Protein AF-A0A8C3IG00-F1 (afdb_monomer)

InterPro domains:
  IPR036291 NAD(P)-binding domain superfamily [SSF51735] (9-66)

Secondary structure (DSSP, 8-state):
-------SS---HHHHHHHHHHHHHHHHHHHHHHHHHHTT-TT-HHHHHHHHHHHHHHHHHHHH-S--

Sequence (68 aa):
LGSFGFPLQGASEKDIVHSGLAYTMDRSAQQIMNIATRYNLGLDQRTAAYLCAIEKVFRVYNEAGFAY

pLDDT: mean 87.39, std 16.08, range [38.62, 98.25]

Nearest PDB structures (foldseek):
  8i0s-assembly1_U  TM=3.602E-01  e=8.576E+00  Homo sapiens

Solvent-accessible surface area (backbone atoms only — not comparable to full-atom values): 4109 Å² total; per-residue (Å²): 141,83,81,92,75,75,61,99,61,73,83,48,72,70,52,46,54,54,52,51,51,52,50,53,52,52,55,49,50,52,52,29,52,50,42,12,59,76,70,69,46,71,85,43,55,66,63,18,43,49,52,56,52,48,56,56,54,48,48,52,44,68,74,68,44,97,71,131

Organism: Chrysemys picta bellii (NCBI:txid8478)

Structure (mmCIF, N/CA/C/O backbone):
data_AF-A0A8C3IG00-F1
#
_entry.id   AF-A0A8C3IG00-F1
#
loop_
_atom_site.group_PDB
_atom_site.id
_atom_site.type_symbol
_atom_site.label_atom_id
_atom_site.label_alt_id
_atom_site.label_comp_id
_atom_site.label_asym_id
_atom_site.label_entity_id
_atom_site.label_seq_id
_atom_site.pdbx_PDB_ins_code
_atom_site.Cartn_x
_atom_site.Cartn_y
_atom_site.Cartn_z
_atom_site.occupancy
_atom_site.B_iso_or_equiv
_atom_site.auth_seq_id
_atom_site.auth_comp_id
_atom_site.auth_asym_id
_atom_site.auth_atom_id
_atom_site.pdbx_PDB_model_num
ATOM 1 N N . LEU A 1 1 ? 28.015 -10.208 -12.986 1.00 38.62 1 LEU A N 1
ATOM 2 C CA . LEU A 1 1 ? 28.550 -8.900 -13.426 1.00 38.62 1 LEU A CA 1
ATOM 3 C C . LEU A 1 1 ? 27.688 -8.396 -14.580 1.00 38.62 1 LEU A C 1
ATOM 5 O O . LEU A 1 1 ? 27.943 -8.771 -15.713 1.00 38.62 1 LEU A O 1
ATOM 9 N N . GLY A 1 2 ? 26.615 -7.657 -14.295 1.00 44.66 2 GLY A N 1
ATOM 10 C CA . GLY A 1 2 ? 25.683 -7.160 -15.313 1.00 44.66 2 GLY A CA 1
ATOM 11 C C . GLY A 1 2 ? 25.564 -5.642 -15.228 1.00 44.66 2 GLY A C 1
ATOM 12 O O . GLY A 1 2 ? 24.953 -5.140 -14.296 1.00 44.66 2 GLY A O 1
ATOM 13 N N . SER A 1 3 ? 26.216 -4.964 -16.173 1.00 48.88 3 SER A N 1
ATOM 14 C CA . SER A 1 3 ? 26.062 -3.568 -16.611 1.00 48.88 3 SER A CA 1
ATOM 15 C C . SER A 1 3 ? 25.799 -2.474 -15.564 1.00 48.88 3 SER A C 1
ATOM 17 O O . SER A 1 3 ? 24.702 -1.934 -15.475 1.00 48.88 3 SER A O 1
ATOM 19 N N . PHE A 1 4 ? 26.865 -2.016 -14.901 1.00 52.81 4 PHE A N 1
ATOM 20 C CA . PHE A 1 4 ? 26.972 -0.617 -14.463 1.00 52.81 4 PHE A CA 1
ATOM 21 C C . PHE A 1 4 ? 27.441 0.232 -15.651 1.00 52.81 4 PHE A C 1
ATOM 23 O O . PHE A 1 4 ? 28.621 0.533 -15.801 1.00 52.81 4 PHE A O 1
ATOM 30 N N . GLY A 1 5 ? 26.509 0.556 -16.540 1.00 51.22 5 GLY A N 1
ATOM 31 C CA . GLY A 1 5 ? 26.706 1.521 -17.615 1.00 51.22 5 GLY A CA 1
ATOM 32 C C . GLY A 1 5 ? 25.852 2.751 -17.357 1.00 51.22 5 GLY A C 1
ATOM 33 O O . GLY A 1 5 ? 24.946 3.019 -18.134 1.00 51.22 5 GLY A O 1
ATOM 34 N N . PHE A 1 6 ? 26.088 3.465 -16.255 1.00 55.78 6 PHE A N 1
ATOM 35 C CA . PHE A 1 6 ? 25.575 4.828 -16.155 1.00 55.78 6 PHE A CA 1
ATOM 36 C C . PHE A 1 6 ? 26.566 5.728 -16.899 1.00 55.78 6 PHE A C 1
ATOM 38 O O . PHE A 1 6 ? 27.737 5.767 -16.508 1.00 55.78 6 PHE A O 1
ATOM 45 N N . PRO A 1 7 ? 26.166 6.420 -17.980 1.00 53.38 7 PRO A N 1
ATOM 46 C CA . PRO A 1 7 ? 26.984 7.510 -18.484 1.00 53.38 7 PRO A CA 1
ATOM 47 C C . PRO A 1 7 ? 27.180 8.527 -17.348 1.00 53.38 7 PRO A C 1
ATOM 49 O O . PRO A 1 7 ? 26.342 8.664 -16.466 1.00 53.38 7 PRO A O 1
ATOM 52 N N . LEU A 1 8 ? 28.291 9.262 -17.353 1.00 56.59 8 LEU A N 1
ATOM 53 C CA . LEU A 1 8 ? 28.609 10.316 -16.372 1.00 56.59 8 LEU A CA 1
ATOM 54 C C . LEU A 1 8 ? 27.568 11.470 -16.328 1.00 56.59 8 LEU A C 1
ATOM 56 O O . LEU A 1 8 ? 27.712 12.404 -15.545 1.00 56.59 8 LEU A O 1
ATOM 60 N N . GLN A 1 9 ? 26.524 11.408 -17.160 1.00 62.66 9 GLN A N 1
ATOM 61 C CA . GLN A 1 9 ? 25.297 12.199 -17.099 1.00 62.66 9 GLN A CA 1
ATOM 62 C C . GLN A 1 9 ? 24.242 11.389 -16.342 1.00 62.66 9 GLN A C 1
ATOM 64 O O . GLN A 1 9 ? 23.971 10.253 -16.711 1.00 62.66 9 GLN A O 1
ATOM 69 N N . GLY A 1 10 ? 23.681 11.959 -15.271 1.00 73.25 10 GLY A N 1
ATOM 70 C CA . GLY A 1 10 ? 22.696 11.298 -14.409 1.00 73.25 10 GLY A CA 1
ATOM 71 C C . GLY A 1 10 ? 21.486 10.709 -15.148 1.00 73.25 10 GLY A C 1
ATOM 72 O O . GLY A 1 10 ? 21.329 10.863 -16.356 1.00 73.25 10 GLY A O 1
ATOM 73 N N . ALA A 1 11 ? 20.615 10.026 -14.401 1.00 83.19 11 ALA A N 1
ATOM 74 C CA . ALA A 1 11 ? 19.454 9.335 -14.959 1.00 83.19 11 ALA A CA 1
ATOM 75 C C . ALA A 1 11 ? 18.630 10.247 -15.888 1.00 83.19 11 ALA A C 1
ATOM 77 O O . ALA A 1 11 ? 18.232 11.347 -15.497 1.00 83.19 11 ALA A O 1
ATOM 78 N N . SER A 1 12 ? 18.372 9.781 -17.113 1.00 89.94 12 SER A N 1
ATOM 79 C CA . SER A 1 12 ? 17.477 10.471 -18.042 1.00 89.94 12 SER A CA 1
ATOM 80 C C . SER A 1 12 ? 16.042 10.440 -17.507 1.00 89.94 12 SER A C 1
ATOM 82 O O . SER A 1 12 ? 15.687 9.545 -16.741 1.00 89.94 12 SER A O 1
ATOM 84 N N . GLU A 1 13 ? 15.175 11.354 -17.954 1.00 92.31 13 GLU A N 1
ATOM 85 C CA . GLU A 1 13 ? 13.738 11.327 -17.634 1.00 92.31 13 GLU A CA 1
ATOM 86 C C . GLU A 1 13 ? 13.133 9.939 -17.881 1.00 92.31 13 GLU A C 1
ATOM 88 O O . GLU A 1 13 ? 12.429 9.403 -17.027 1.00 92.31 13 GLU A O 1
ATOM 93 N N . LYS A 1 14 ? 13.483 9.309 -19.009 1.00 92.19 14 LYS A N 1
ATOM 94 C CA . LYS A 1 14 ? 13.038 7.950 -19.337 1.00 92.19 14 LYS A CA 1
ATOM 95 C C . LYS A 1 14 ? 13.438 6.936 -18.263 1.00 92.19 14 LYS A C 1
ATOM 97 O O . LYS A 1 14 ? 12.624 6.092 -17.885 1.00 92.19 14 LYS A O 1
ATOM 102 N N . ASP 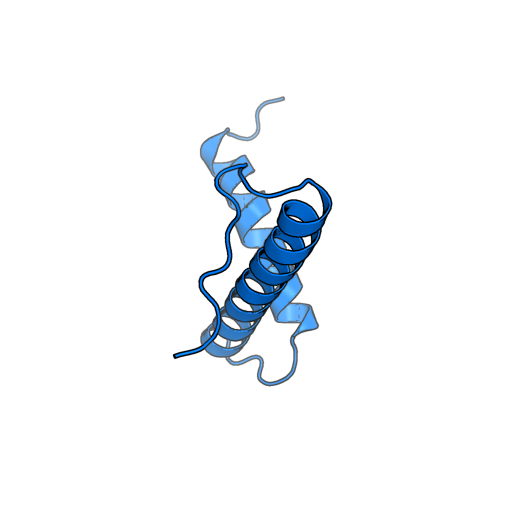A 1 15 ? 14.668 7.024 -17.769 1.00 91.31 15 ASP A N 1
ATOM 103 C CA . ASP A 1 15 ? 15.195 6.110 -16.756 1.00 91.31 15 ASP A CA 1
ATOM 104 C C . ASP A 1 15 ? 14.522 6.354 -15.403 1.00 91.31 15 ASP A C 1
ATOM 106 O O . ASP A 1 15 ? 14.175 5.401 -14.703 1.00 91.31 15 ASP A O 1
ATOM 110 N N . ILE A 1 16 ? 14.270 7.619 -15.055 1.00 93.00 16 ILE A N 1
ATOM 111 C CA . ILE A 1 16 ? 13.564 8.014 -13.829 1.00 93.00 16 ILE A CA 1
ATOM 112 C C . ILE A 1 16 ? 12.119 7.518 -13.860 1.00 93.00 16 ILE A C 1
ATOM 114 O O . ILE A 1 16 ? 11.654 6.940 -12.881 1.00 93.00 16 ILE A O 1
ATOM 118 N N . VAL A 1 17 ? 11.409 7.690 -14.975 1.00 95.69 17 VAL A N 1
ATOM 119 C CA . VAL A 1 17 ? 10.023 7.223 -15.110 1.00 95.69 17 VAL A CA 1
ATOM 120 C C . VAL A 1 17 ? 9.961 5.701 -15.008 1.00 95.69 17 VAL A C 1
ATOM 122 O O . VAL A 1 17 ? 9.135 5.169 -14.268 1.00 95.69 17 VAL A O 1
ATOM 125 N N . HIS A 1 18 ? 10.853 4.988 -15.702 1.00 95.06 18 HIS A N 1
ATOM 126 C CA . HIS A 1 18 ? 10.849 3.527 -15.688 1.00 95.06 18 HIS A CA 1
ATOM 127 C C . HIS A 1 18 ? 11.208 2.964 -14.306 1.00 95.06 18 HIS A C 1
ATOM 129 O O . HIS A 1 18 ? 10.491 2.116 -13.771 1.00 95.06 18 HIS A O 1
ATOM 135 N N . SER A 1 19 ? 12.283 3.473 -13.697 1.00 94.75 19 SER A N 1
ATOM 136 C CA . SER A 1 19 ? 12.721 3.041 -12.365 1.00 94.75 19 SER A CA 1
ATOM 137 C C . SER A 1 19 ? 11.750 3.473 -11.263 1.00 94.75 19 SER A C 1
ATOM 139 O O . SER A 1 19 ? 11.454 2.678 -10.374 1.00 94.75 19 SER A O 1
ATOM 141 N N . GLY A 1 20 ? 11.191 4.682 -11.339 1.00 96.12 20 GLY A N 1
ATOM 142 C CA . GLY A 1 20 ? 10.212 5.203 -10.387 1.00 96.12 20 GLY A CA 1
ATOM 143 C C . GLY A 1 20 ? 8.889 4.440 -10.424 1.00 96.12 20 GLY A C 1
ATOM 144 O O . GLY A 1 20 ? 8.344 4.101 -9.370 1.00 96.12 20 GLY A O 1
ATOM 145 N N . LEU A 1 21 ? 8.397 4.096 -11.618 1.00 97.19 21 LEU A N 1
ATOM 146 C CA . LEU A 1 21 ? 7.204 3.261 -11.762 1.00 97.19 21 LEU A CA 1
ATOM 147 C C . LEU A 1 21 ? 7.443 1.859 -11.194 1.00 97.19 21 LEU A C 1
ATOM 149 O O . LEU A 1 21 ? 6.658 1.395 -10.369 1.00 97.19 21 LEU A O 1
ATOM 153 N N . ALA A 1 22 ? 8.540 1.204 -11.583 1.00 97.06 22 ALA A N 1
ATOM 154 C CA . ALA A 1 22 ? 8.871 -0.126 -11.075 1.00 97.06 22 ALA A CA 1
ATOM 155 C C . ALA A 1 22 ? 9.008 -0.124 -9.544 1.00 97.06 22 ALA A C 1
ATOM 157 O O . ALA A 1 22 ? 8.418 -0.961 -8.863 1.00 97.06 22 ALA A O 1
ATOM 158 N N . TYR A 1 23 ? 9.711 0.871 -8.998 1.00 97.19 23 TYR A N 1
ATOM 159 C CA . TYR A 1 23 ? 9.912 1.026 -7.561 1.00 97.19 23 TYR A CA 1
ATOM 160 C C . TYR A 1 23 ? 8.597 1.229 -6.799 1.00 97.19 23 TYR A C 1
ATOM 162 O O . TYR A 1 23 ? 8.354 0.579 -5.781 1.00 97.19 23 TYR A O 1
ATOM 170 N N . THR A 1 24 ? 7.732 2.128 -7.273 1.00 97.94 24 THR A N 1
ATOM 171 C CA . THR A 1 24 ? 6.463 2.434 -6.593 1.00 97.94 24 THR A CA 1
ATOM 172 C C . THR A 1 24 ? 5.474 1.276 -6.661 1.00 97.94 24 THR A C 1
ATOM 174 O O . THR A 1 24 ? 4.790 1.012 -5.668 1.00 97.94 24 THR A O 1
ATOM 17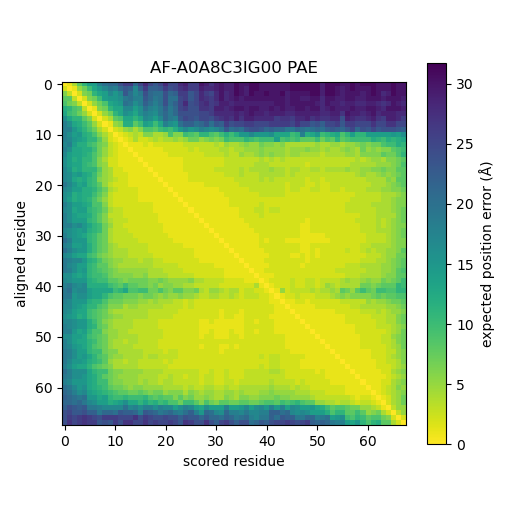7 N N . MET A 1 25 ? 5.434 0.552 -7.780 1.00 98.25 25 MET A N 1
ATOM 178 C CA . MET A 1 25 ? 4.589 -0.630 -7.941 1.00 98.25 25 MET A CA 1
ATOM 179 C C . MET A 1 25 ? 5.052 -1.786 -7.056 1.00 98.25 25 MET A C 1
ATOM 181 O O . MET A 1 25 ? 4.230 -2.341 -6.327 1.00 98.25 25 MET A O 1
ATOM 185 N N . ASP A 1 26 ? 6.349 -2.102 -7.049 1.00 98.12 26 ASP A N 1
ATOM 186 C CA . ASP A 1 26 ? 6.895 -3.181 -6.216 1.00 98.12 26 ASP A CA 1
ATOM 187 C C . ASP A 1 26 ? 6.681 -2.888 -4.725 1.00 98.12 26 ASP A C 1
ATOM 189 O O . ASP A 1 26 ? 6.112 -3.692 -3.983 1.00 98.12 26 ASP A O 1
ATOM 193 N N . ARG A 1 27 ? 7.002 -1.663 -4.292 1.00 97.69 27 ARG A N 1
ATOM 194 C CA . ARG A 1 27 ? 6.794 -1.251 -2.900 1.00 97.69 27 ARG A CA 1
ATOM 195 C C . ARG A 1 27 ? 5.318 -1.292 -2.497 1.00 97.69 27 ARG A C 1
ATOM 197 O O . ARG A 1 27 ? 5.008 -1.689 -1.373 1.00 97.69 27 ARG A O 1
ATOM 204 N N . SER A 1 28 ? 4.409 -0.892 -3.388 1.00 97.25 28 SER A N 1
ATOM 205 C CA . SER A 1 28 ? 2.966 -0.938 -3.119 1.00 97.25 28 SER A CA 1
ATOM 206 C C . SER A 1 28 ? 2.451 -2.375 -3.055 1.00 97.25 28 SER A C 1
ATOM 208 O O . SER A 1 28 ? 1.686 -2.701 -2.149 1.00 97.25 28 SER A O 1
ATOM 210 N N . ALA A 1 29 ? 2.919 -3.258 -3.940 1.00 97.50 29 ALA A N 1
ATOM 211 C CA . ALA A 1 29 ? 2.574 -4.678 -3.907 1.00 97.50 29 ALA A CA 1
ATOM 212 C C . ALA A 1 29 ? 3.017 -5.334 -2.589 1.00 97.50 29 ALA A C 1
ATOM 214 O O . ALA A 1 29 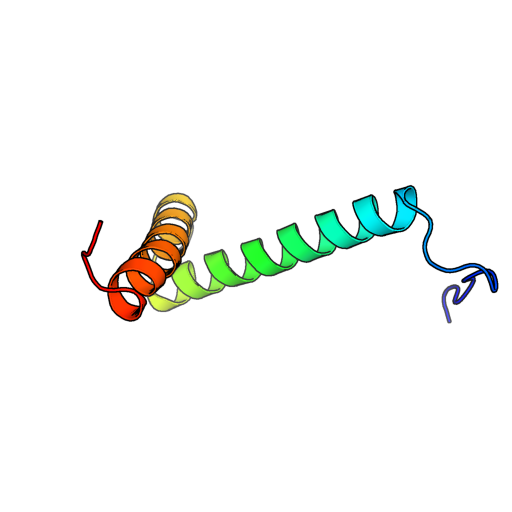? 2.218 -6.008 -1.940 1.00 97.50 29 ALA A O 1
ATOM 215 N N . GLN A 1 30 ? 4.249 -5.067 -2.141 1.00 97.50 30 GLN A N 1
ATOM 216 C CA . GLN A 1 30 ? 4.760 -5.544 -0.850 1.00 97.50 30 GLN A CA 1
ATOM 217 C C . GLN A 1 30 ? 3.889 -5.073 0.326 1.00 97.50 30 GLN A C 1
ATOM 219 O O . GLN A 1 30 ? 3.593 -5.850 1.233 1.00 97.50 30 GLN A O 1
ATOM 224 N N . GLN A 1 31 ? 3.429 -3.816 0.319 1.00 97.38 31 GLN A N 1
ATOM 225 C CA . GLN A 1 31 ? 2.527 -3.301 1.358 1.00 97.38 31 GLN A CA 1
ATOM 226 C C . GLN A 1 31 ? 1.184 -4.041 1.386 1.00 97.38 31 GLN A C 1
ATOM 228 O O . GLN A 1 31 ? 0.731 -4.428 2.464 1.00 97.38 31 GLN A O 1
ATOM 233 N N . ILE A 1 32 ? 0.572 -4.267 0.222 1.00 97.38 32 ILE A N 1
ATOM 234 C CA . ILE A 1 32 ? -0.716 -4.966 0.124 1.00 97.38 32 ILE A CA 1
ATOM 235 C C . ILE A 1 32 ? -0.561 -6.423 0.579 1.00 97.38 32 ILE A C 1
ATOM 237 O O . ILE A 1 32 ? -1.345 -6.877 1.409 1.00 97.38 32 ILE A O 1
ATOM 241 N N . MET A 1 33 ? 0.485 -7.128 0.136 1.00 96.81 33 MET A N 1
ATOM 242 C CA . MET A 1 33 ? 0.755 -8.510 0.559 1.00 96.81 33 MET A CA 1
ATOM 243 C C . MET A 1 33 ? 0.999 -8.622 2.069 1.00 96.81 33 MET A C 1
ATOM 245 O O . MET A 1 33 ? 0.495 -9.542 2.721 1.00 96.81 33 MET A O 1
ATOM 249 N N . ASN A 1 34 ? 1.719 -7.662 2.654 1.00 96.56 34 ASN A N 1
ATOM 250 C CA . ASN A 1 34 ? 1.933 -7.612 4.099 1.00 96.56 34 ASN A CA 1
ATOM 251 C C . ASN A 1 34 ? 0.620 -7.416 4.865 1.00 96.56 34 ASN A C 1
ATOM 253 O O . ASN A 1 34 ? 0.400 -8.093 5.867 1.00 96.56 34 ASN A O 1
ATOM 257 N N . ILE A 1 35 ? -0.268 -6.533 4.400 1.00 96.56 35 ILE A N 1
ATOM 258 C CA . ILE A 1 35 ? -1.594 -6.333 5.008 1.00 96.56 35 ILE A CA 1
ATOM 259 C C . ILE A 1 35 ? -2.457 -7.585 4.838 1.00 96.56 35 ILE A C 1
ATOM 261 O O . ILE A 1 35 ? -3.057 -8.043 5.809 1.00 96.56 35 ILE A O 1
ATOM 2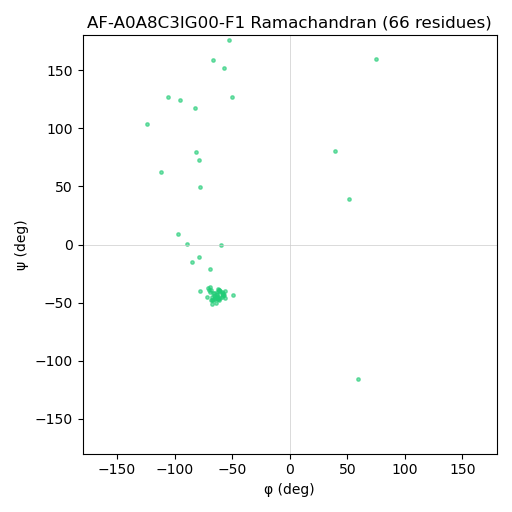65 N N . ALA A 1 36 ? -2.463 -8.188 3.647 1.00 96.88 36 ALA A N 1
ATOM 266 C CA . ALA A 1 36 ? -3.184 -9.430 3.390 1.00 96.88 36 ALA A CA 1
ATOM 267 C C . ALA A 1 36 ? -2.746 -10.548 4.348 1.00 96.88 3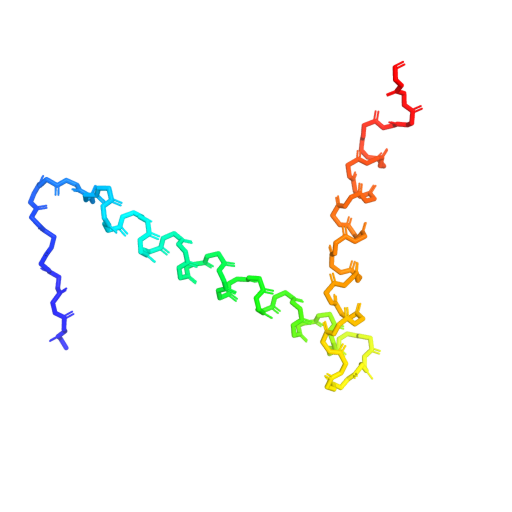6 ALA A C 1
ATOM 269 O O . ALA A 1 36 ? -3.586 -11.275 4.872 1.00 96.88 36 ALA A O 1
ATOM 270 N N . THR A 1 37 ? -1.447 -10.633 4.641 1.00 96.12 37 THR A N 1
ATOM 271 C CA . THR A 1 37 ? -0.895 -11.598 5.601 1.00 96.12 37 THR A CA 1
ATOM 272 C C . THR A 1 37 ? -1.253 -11.235 7.046 1.00 96.12 37 THR A C 1
ATOM 274 O O . THR A 1 37 ? -1.697 -12.098 7.797 1.00 96.12 37 THR A O 1
ATOM 277 N N . ARG A 1 38 ? -1.126 -9.958 7.443 1.00 95.94 38 ARG A N 1
ATOM 278 C CA . ARG A 1 38 ? -1.437 -9.485 8.810 1.00 95.94 38 ARG A CA 1
ATOM 279 C C . ARG A 1 38 ? -2.891 -9.717 9.211 1.00 95.94 38 ARG A C 1
ATOM 281 O O . ARG A 1 38 ? -3.145 -10.085 10.352 1.00 95.94 38 ARG A O 1
ATOM 288 N N . TYR A 1 39 ? -3.822 -9.499 8.287 1.00 94.06 39 TYR A N 1
ATOM 289 C CA . TYR A 1 39 ? -5.257 -9.678 8.522 1.00 94.06 39 TYR A CA 1
ATOM 290 C C . TYR A 1 39 ? -5.777 -11.039 8.030 1.00 94.06 39 TYR A C 1
ATOM 292 O O . TYR A 1 39 ? -6.984 -11.262 8.018 1.00 94.06 39 TYR A O 1
ATOM 300 N N . ASN A 1 40 ? -4.879 -11.950 7.632 1.00 94.62 40 ASN A N 1
ATOM 301 C CA . ASN A 1 40 ? -5.193 -13.298 7.151 1.00 94.62 40 ASN A CA 1
ATOM 302 C C . ASN A 1 40 ? -6.257 -13.329 6.027 1.00 94.62 40 ASN A C 1
ATOM 304 O O . ASN A 1 40 ? -7.122 -14.202 5.989 1.00 94.62 40 ASN A O 1
ATOM 308 N N . LEU A 1 41 ? -6.183 -12.364 5.105 1.00 92.94 41 LEU A N 1
ATOM 309 C CA . LEU A 1 41 ? -7.116 -12.170 3.983 1.00 92.94 41 LEU A CA 1
ATOM 310 C C . LEU A 1 41 ? -6.852 -13.130 2.809 1.00 92.94 41 LEU A C 1
ATOM 312 O O . LEU A 1 41 ? -7.643 -13.210 1.868 1.00 92.94 41 LEU A O 1
ATOM 316 N N . GLY A 1 42 ? -5.728 -13.853 2.831 1.00 92.62 42 GLY A N 1
ATOM 317 C CA . GLY A 1 42 ? -5.340 -14.779 1.770 1.00 92.62 42 GLY A CA 1
ATOM 318 C C . GLY A 1 42 ? -5.198 -14.076 0.416 1.00 92.62 42 GLY A C 1
ATOM 319 O O . GLY A 1 42 ? -4.326 -13.228 0.232 1.00 92.62 42 GLY A O 1
ATOM 320 N N . LEU A 1 43 ? -6.053 -14.441 -0.544 1.00 93.75 43 LEU A N 1
ATOM 321 C CA . LEU A 1 43 ? -6.044 -13.892 -1.907 1.00 93.75 43 LEU A CA 1
ATOM 322 C C . LEU A 1 43 ? -6.916 -12.641 -2.079 1.00 93.75 43 LEU A C 1
ATOM 324 O O . LEU A 1 43 ? -6.964 -12.088 -3.179 1.00 93.75 43 LEU A O 1
ATOM 328 N N . ASP A 1 44 ? -7.576 -12.162 -1.023 1.00 95.44 44 ASP A N 1
ATOM 329 C CA . ASP A 1 44 ? -8.371 -10.936 -1.090 1.00 95.44 44 ASP A CA 1
ATOM 330 C C . ASP A 1 44 ? -7.492 -9.674 -1.023 1.00 95.44 44 ASP A C 1
ATOM 332 O O . ASP A 1 44 ? -7.440 -8.924 -0.043 1.00 95.44 44 ASP A O 1
ATOM 336 N N . GLN A 1 45 ? -6.784 -9.433 -2.125 1.00 94.88 45 GLN A N 1
ATOM 337 C CA . GLN A 1 45 ? -5.914 -8.272 -2.300 1.00 94.88 45 GLN A CA 1
ATOM 338 C C . GLN A 1 45 ? -6.709 -6.963 -2.413 1.00 94.88 45 GLN A C 1
ATOM 340 O O . GLN A 1 45 ? -6.163 -5.890 -2.158 1.00 94.88 45 GLN A O 1
ATOM 345 N N . ARG A 1 46 ? -8.004 -7.027 -2.765 1.00 97.44 46 ARG A N 1
ATOM 346 C CA . ARG A 1 46 ? -8.866 -5.841 -2.854 1.00 97.44 46 ARG A CA 1
ATOM 347 C C . ARG A 1 46 ? -9.089 -5.256 -1.464 1.00 97.44 46 ARG A C 1
ATOM 349 O O . ARG A 1 46 ? -8.842 -4.068 -1.265 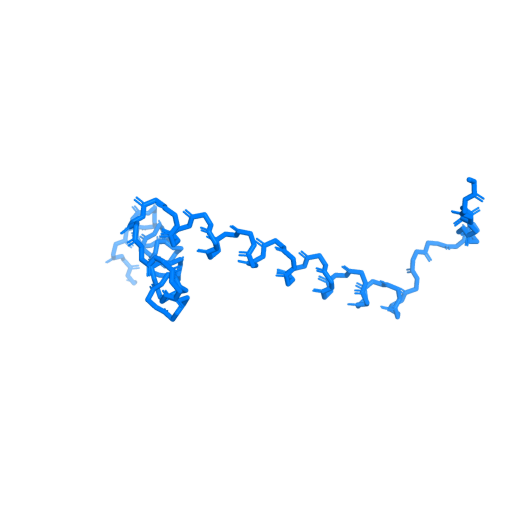1.00 97.44 46 ARG A O 1
ATOM 356 N N . THR A 1 47 ? -9.4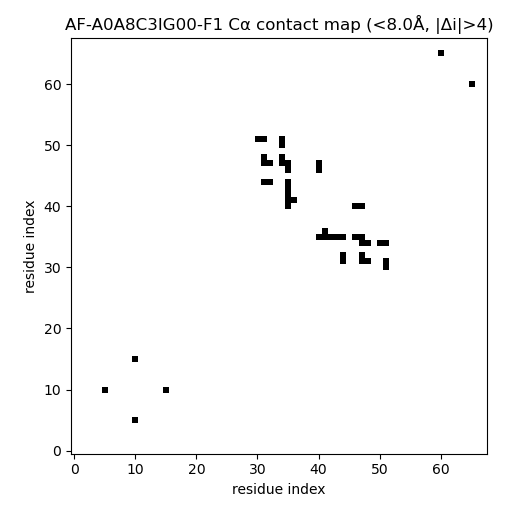99 -6.083 -0.505 1.00 96.88 47 THR A N 1
ATOM 357 C CA . THR A 1 47 ? -9.692 -5.646 0.885 1.00 96.88 47 THR A CA 1
ATOM 358 C C . THR A 1 47 ? -8.375 -5.174 1.506 1.00 96.88 47 THR A C 1
ATOM 360 O O . THR A 1 47 ? -8.337 -4.118 2.138 1.00 96.88 47 THR A O 1
ATOM 363 N N . ALA A 1 48 ? -7.267 -5.875 1.242 1.00 97.44 48 ALA A N 1
ATOM 364 C CA . ALA A 1 48 ? -5.942 -5.461 1.705 1.00 97.44 48 ALA A CA 1
ATOM 365 C C . ALA A 1 48 ? -5.501 -4.095 1.136 1.00 97.44 48 ALA A C 1
ATOM 367 O O . ALA A 1 48 ? -4.929 -3.272 1.854 1.00 97.44 48 ALA A O 1
ATOM 368 N N . ALA A 1 49 ? -5.803 -3.813 -0.135 1.00 97.81 49 ALA A N 1
ATOM 369 C CA . ALA A 1 49 ? -5.509 -2.521 -0.749 1.00 97.81 49 ALA A CA 1
ATOM 370 C C . ALA A 1 49 ? -6.332 -1.382 -0.124 1.00 97.81 49 ALA A C 1
ATOM 372 O O . ALA A 1 49 ? -5.779 -0.316 0.156 1.00 97.81 49 ALA A O 1
ATOM 373 N N . TYR A 1 50 ? -7.621 -1.611 0.155 1.00 98.00 50 TYR A N 1
ATOM 374 C CA . TYR A 1 50 ? -8.457 -0.628 0.853 1.00 98.00 50 TYR A CA 1
ATOM 375 C C . TYR A 1 50 ? -7.958 -0.350 2.271 1.00 98.00 50 TYR A C 1
ATOM 377 O O . TYR A 1 50 ? -7.854 0.815 2.648 1.00 98.00 50 TYR A O 1
ATOM 385 N N . LEU A 1 51 ? -7.578 -1.383 3.027 1.00 96.94 51 LEU A N 1
ATOM 386 C CA . LEU A 1 51 ? -6.948 -1.227 4.344 1.00 96.94 51 LEU A CA 1
ATOM 387 C C . LEU A 1 51 ? -5.688 -0.353 4.265 1.00 96.94 51 LEU A C 1
ATOM 389 O O . LEU A 1 51 ? -5.550 0.595 5.034 1.00 96.94 51 LEU A O 1
ATOM 393 N N . CYS A 1 52 ? -4.821 -0.601 3.277 1.00 96.31 52 CYS A N 1
ATOM 394 C CA . CYS A 1 52 ? -3.623 0.211 3.050 1.00 96.31 52 CYS A CA 1
ATOM 395 C C . CYS A 1 52 ? -3.953 1.689 2.791 1.00 96.31 52 CYS A C 1
ATOM 397 O O . CYS A 1 52 ? -3.267 2.585 3.289 1.00 96.31 52 CYS A O 1
ATOM 399 N N . ALA A 1 53 ? -4.989 1.953 1.991 1.00 97.38 53 ALA A N 1
ATOM 400 C CA . ALA A 1 53 ? -5.429 3.308 1.682 1.00 97.38 53 ALA A CA 1
ATOM 401 C C . ALA A 1 53 ? -6.019 4.006 2.917 1.00 97.38 53 ALA A C 1
ATOM 403 O O . ALA A 1 53 ? -5.650 5.144 3.207 1.00 97.38 53 ALA A O 1
ATOM 404 N N . ILE A 1 54 ? -6.880 3.313 3.667 1.00 96.69 54 ILE A N 1
ATOM 405 C CA . ILE A 1 54 ? -7.517 3.844 4.877 1.00 96.69 54 ILE A CA 1
ATOM 406 C C . ILE A 1 54 ? -6.464 4.178 5.934 1.00 96.69 54 ILE A C 1
ATOM 408 O O . ILE A 1 54 ? -6.515 5.274 6.478 1.00 96.69 54 ILE A O 1
ATOM 412 N N . GLU A 1 55 ? -5.477 3.311 6.183 1.00 95.06 55 GLU A N 1
ATOM 413 C CA . GLU A 1 55 ? -4.392 3.596 7.138 1.00 95.06 55 GLU A CA 1
ATOM 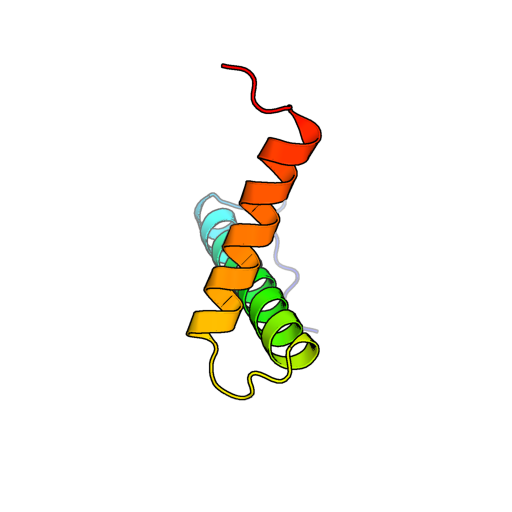414 C C . GLU A 1 55 ? -3.626 4.878 6.773 1.00 95.06 55 GLU A C 1
ATOM 416 O O . GLU A 1 55 ? -3.354 5.713 7.638 1.00 95.06 55 GLU A O 1
ATOM 421 N N . LYS A 1 56 ? -3.309 5.068 5.484 1.00 95.12 56 LYS A N 1
ATOM 422 C CA . LYS A 1 56 ? -2.599 6.263 4.997 1.00 95.12 56 LYS A CA 1
ATOM 423 C C . LYS A 1 56 ? -3.431 7.531 5.179 1.00 95.12 56 LYS A C 1
ATOM 425 O O . LYS A 1 56 ? -2.910 8.529 5.668 1.00 95.12 56 LYS A O 1
ATOM 430 N N . VAL A 1 57 ? -4.707 7.490 4.803 1.00 95.00 57 VAL A N 1
ATOM 431 C CA . VAL A 1 57 ? -5.624 8.634 4.920 1.00 95.00 57 VAL A CA 1
ATOM 432 C C . VAL A 1 57 ? -5.896 8.962 6.387 1.00 95.00 57 VAL A C 1
ATOM 434 O O . VAL A 1 57 ? -5.768 10.113 6.798 1.00 95.00 57 VAL A O 1
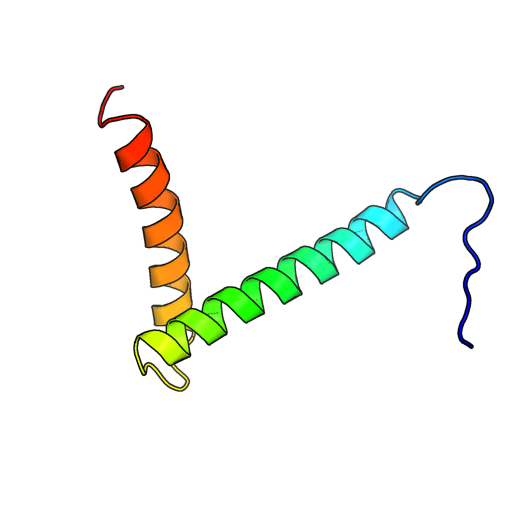ATOM 437 N N . PHE A 1 58 ? -6.205 7.949 7.195 1.00 93.81 58 PHE A N 1
ATOM 438 C CA . PHE A 1 58 ? -6.470 8.100 8.622 1.00 93.81 58 PHE A CA 1
ATOM 439 C C . PHE A 1 58 ? -5.283 8.719 9.355 1.00 93.81 58 PHE A C 1
ATOM 441 O O . PHE A 1 58 ? -5.476 9.603 10.183 1.00 93.81 58 PHE A O 1
ATOM 448 N N . ARG A 1 59 ? -4.054 8.311 9.021 1.00 93.75 59 ARG A N 1
ATOM 449 C CA . ARG A 1 59 ? -2.849 8.886 9.622 1.00 93.75 59 ARG A CA 1
ATOM 450 C C . ARG A 1 59 ? -2.760 10.399 9.411 1.00 93.75 59 ARG A C 1
ATOM 452 O O . ARG A 1 59 ? -2.464 11.106 10.365 1.00 93.75 59 ARG A O 1
ATOM 459 N N . VAL A 1 60 ? -3.066 10.893 8.209 1.00 93.38 60 VAL A N 1
ATOM 460 C CA . VAL A 1 60 ? -3.077 12.340 7.928 1.00 93.38 60 VAL A CA 1
ATOM 461 C C . VAL A 1 60 ? -4.123 13.051 8.786 1.00 93.38 60 VAL A C 1
ATOM 463 O O . VAL A 1 60 ? -3.799 14.045 9.428 1.00 93.38 60 VAL A O 1
ATOM 466 N N . TYR A 1 61 ? -5.347 12.519 8.861 1.00 92.25 61 TYR A N 1
ATOM 467 C CA . TYR A 1 61 ? -6.398 13.093 9.712 1.00 92.25 61 TYR A CA 1
ATOM 468 C C . TYR A 1 61 ? -6.038 13.071 11.204 1.00 92.25 61 TYR A C 1
ATOM 470 O O . TYR A 1 61 ? -6.327 14.022 11.925 1.00 92.25 61 TYR A O 1
ATOM 478 N N . ASN A 1 62 ? -5.393 12.003 11.670 1.00 91.19 62 ASN A N 1
ATOM 479 C CA . ASN A 1 62 ? -4.985 11.855 13.062 1.00 91.19 62 ASN A CA 1
ATOM 480 C C . ASN A 1 62 ? -3.830 12.800 13.440 1.00 91.19 62 ASN A C 1
ATOM 482 O O . ASN A 1 62 ? -3.809 13.318 14.551 1.00 91.19 62 ASN A O 1
ATOM 486 N N . GLU A 1 63 ? -2.876 13.026 12.532 1.00 90.81 63 GLU A N 1
ATOM 487 C CA . GLU A 1 63 ? -1.728 13.917 12.757 1.00 90.81 63 GLU A CA 1
ATOM 488 C C . GLU A 1 63 ? -2.099 15.403 12.614 1.00 90.81 63 GLU A C 1
ATOM 490 O O . GLU A 1 63 ? -1.634 16.226 13.400 1.00 90.81 63 GLU A O 1
ATOM 495 N N . ALA A 1 64 ? -2.933 15.758 11.631 1.00 88.25 64 ALA A N 1
ATOM 496 C CA . ALA A 1 64 ? -3.315 17.147 11.361 1.00 88.25 64 ALA A CA 1
ATOM 497 C C . ALA A 1 64 ? -4.492 17.647 12.224 1.00 88.25 64 ALA A C 1
ATOM 499 O O . ALA A 1 64 ? -4.720 18.853 12.312 1.00 88.25 64 ALA A O 1
ATOM 500 N N . GLY A 1 65 ? -5.233 16.737 12.866 1.00 79.38 65 GLY A N 1
ATOM 501 C CA . GLY A 1 65 ? -6.517 17.034 13.499 1.00 79.38 65 GLY A CA 1
ATOM 502 C C . GLY A 1 65 ? -7.643 17.215 12.472 1.00 79.38 65 GLY A C 1
ATOM 503 O O . GLY A 1 65 ? -7.413 17.491 11.297 1.00 79.38 65 GLY A O 1
ATOM 504 N N . PHE A 1 66 ? -8.899 17.071 12.905 1.00 68.81 66 PHE A N 1
ATOM 505 C CA . PHE A 1 66 ? -10.084 17.313 12.065 1.00 68.81 66 PHE A CA 1
ATOM 506 C C . PHE A 1 66 ? -10.388 18.815 11.917 1.00 68.81 66 PHE A C 1
ATOM 508 O O . PHE A 1 66 ? -11.511 19.252 12.164 1.00 68.81 66 PHE A O 1
ATOM 515 N N . ALA A 1 67 ? -9.385 19.616 11.566 1.00 63.78 67 ALA A N 1
ATOM 516 C CA . ALA A 1 67 ? -9.542 21.049 11.352 1.00 63.78 67 ALA A CA 1
ATOM 517 C C . ALA A 1 67 ? -9.494 21.367 9.851 1.00 63.78 67 ALA A C 1
ATOM 519 O O . ALA A 1 67 ? -8.563 20.960 9.155 1.00 63.78 67 ALA A O 1
ATOM 520 N N . TYR A 1 68 ? -10.521 22.074 9.379 1.00 57.97 68 TYR A N 1
ATOM 521 C CA . TYR A 1 68 ? -10.561 22.773 8.094 1.00 57.97 68 TYR A CA 1
ATOM 522 C C . TYR A 1 68 ? -10.378 24.269 8.349 1.00 57.97 68 TYR A C 1
ATOM 524 O O . TYR A 1 68 ? -10.996 24.756 9.326 1.00 57.97 68 TYR A O 1
#

Mean predicted aligned error: 7.94 Å

Radius of gyration: 17.93 Å; Cα contacts (8 Å, |Δi|>4): 24; chains: 1; bounding box: 39×38×33 Å

Foldseek 3Di:
DDDPPDDPDDDDPVRCVVCVVVVVVVVLVVQLVVQCVVVVVVPPSVVSNVVVVCVVVVVCCVVVPPDD